Protein AF-A0A1W2BAK9-F1 (afdb_monomer)

Solvent-accessible surface area (backbone atoms only — not comparable to full-atom values): 5312 Å² total; per-residue (Å²): 131,84,79,62,59,42,79,78,49,59,44,59,47,96,86,56,64,96,49,76,57,66,67,45,96,83,74,47,50,96,85,39,93,80,35,55,47,39,53,73,19,32,71,40,25,62,13,35,34,34,29,33,72,83,80,64,52,45,29,39,31,38,77,47,80,54,102,89,48,78,45,84,45,76,42,76,68,54,74,92,35,54,52,88,78,134

Radius of gyration: 13.33 Å; Cα contacts (8 Å, |Δi|>4): 140; chains: 1; bounding box: 30×31×38 Å

Foldseek 3Di:
DDQQKDFPFWLQDVPQDPAADADAPVPDDPPDPLGAQESNHPPNSGWIWIARNPPRWIKTWDWDDDPPDIDIDIDTDDVVRYDPDD

pLDDT: mean 89.72, std 9.56, range [46.59, 97.0]

Structure (mmCIF, N/CA/C/O backbone):
data_AF-A0A1W2BAK9-F1
#
_entry.id   AF-A0A1W2BAK9-F1
#
loop_
_atom_site.group_PDB
_atom_site.id
_atom_site.type_symbol
_atom_site.label_atom_id
_atom_site.label_alt_id
_atom_site.label_comp_id
_atom_site.label_asym_id
_atom_site.label_entity_id
_atom_site.label_seq_id
_atom_site.pdbx_PDB_ins_code
_atom_si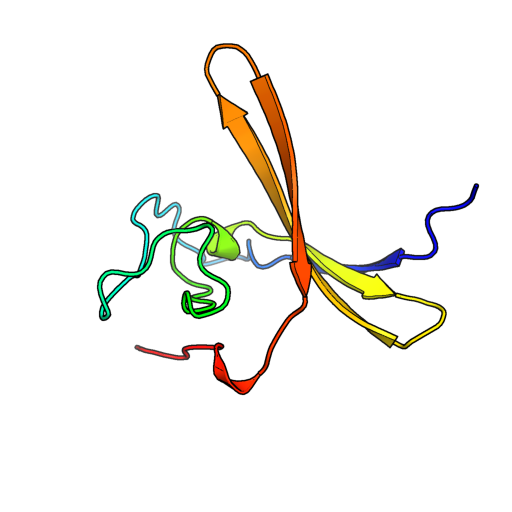te.Cartn_x
_atom_site.Cartn_y
_atom_site.Cartn_z
_atom_site.occupancy
_atom_site.B_iso_or_equiv
_atom_site.auth_seq_id
_atom_site.auth_comp_id
_atom_site.auth_asym_id
_atom_site.auth_atom_id
_atom_site.pdbx_PDB_model_num
ATOM 1 N N . MET A 1 1 ? -2.403 12.897 20.311 1.00 46.59 1 MET A N 1
ATOM 2 C CA . MET A 1 1 ? -3.433 12.141 19.564 1.00 46.59 1 MET A CA 1
ATOM 3 C C . MET A 1 1 ? -2.848 10.779 19.237 1.00 46.59 1 MET A C 1
ATOM 5 O O . MET A 1 1 ? -1.898 10.728 18.468 1.00 46.59 1 MET A O 1
ATOM 9 N N . ALA A 1 2 ? -3.307 9.706 19.882 1.00 51.59 2 ALA A N 1
ATOM 10 C CA . ALA A 1 2 ? -2.808 8.368 19.571 1.00 51.59 2 ALA A CA 1
ATOM 11 C C . ALA A 1 2 ? -3.242 8.002 18.143 1.00 51.59 2 ALA A C 1
ATOM 13 O O . ALA A 1 2 ? -4.429 8.060 17.819 1.00 51.59 2 ALA A O 1
ATOM 14 N N . LYS A 1 3 ? -2.282 7.701 17.263 1.00 62.78 3 LYS A N 1
ATOM 15 C CA . LYS A 1 3 ? -2.575 7.139 15.941 1.00 62.78 3 LYS A CA 1
ATOM 16 C C . LYS A 1 3 ? -3.138 5.731 16.174 1.00 62.78 3 LYS A C 1
ATOM 18 O O . LYS A 1 3 ? -2.378 4.811 16.439 1.00 62.78 3 LYS A O 1
ATOM 23 N N . ASN A 1 4 ? -4.460 5.573 16.109 1.00 84.00 4 ASN A N 1
ATOM 24 C CA . ASN A 1 4 ? -5.157 4.297 16.324 1.00 84.00 4 ASN A CA 1
ATOM 25 C C . ASN A 1 4 ? -5.093 3.397 15.072 1.00 84.00 4 ASN A C 1
ATOM 27 O O . ASN A 1 4 ? -6.128 3.019 14.516 1.00 84.00 4 ASN A O 1
ATOM 31 N N . TYR A 1 5 ? -3.879 3.094 14.608 1.00 90.50 5 TYR A N 1
ATOM 32 C CA . TYR A 1 5 ? -3.622 2.132 13.539 1.00 90.50 5 TYR A CA 1
ATOM 33 C C . TYR A 1 5 ? -2.816 0.962 14.090 1.00 90.50 5 TYR A C 1
ATOM 35 O O . TYR A 1 5 ? -1.844 1.158 14.815 1.00 90.50 5 TYR A O 1
ATOM 43 N N . GLU A 1 6 ? -3.226 -0.242 13.727 1.00 94.56 6 GLU A N 1
ATOM 44 C CA . GLU A 1 6 ? -2.508 -1.480 13.996 1.00 94.56 6 GLU A CA 1
ATOM 45 C C . GLU A 1 6 ? -1.774 -1.908 12.727 1.00 94.56 6 GLU A C 1
ATOM 47 O O . GLU A 1 6 ? -2.361 -1.901 11.644 1.00 94.56 6 GLU A O 1
ATOM 52 N N . ILE A 1 7 ? -0.502 -2.274 12.857 1.00 94.56 7 ILE A N 1
ATOM 53 C CA . ILE A 1 7 ? 0.261 -2.866 11.758 1.00 94.56 7 ILE A CA 1
ATOM 54 C C . ILE A 1 7 ? -0.150 -4.336 11.664 1.00 94.56 7 ILE A C 1
ATOM 56 O O . ILE A 1 7 ? 0.080 -5.099 12.597 1.00 94.56 7 ILE A O 1
ATOM 60 N N . LEU A 1 8 ? -0.767 -4.720 10.547 1.00 95.94 8 LEU A N 1
ATOM 61 C CA . LEU A 1 8 ? -1.140 -6.108 10.268 1.00 95.94 8 LEU A CA 1
ATOM 62 C C . LEU A 1 8 ? 0.018 -6.913 9.672 1.00 95.94 8 LEU A C 1
ATOM 64 O O . LEU A 1 8 ? 0.042 -8.134 9.790 1.00 95.94 8 LEU A O 1
ATOM 68 N N . GLY A 1 9 ? 0.953 -6.239 9.008 1.00 95.38 9 GLY A N 1
ATOM 69 C CA . GLY A 1 9 ? 2.087 -6.870 8.350 1.00 95.38 9 GLY A CA 1
ATOM 70 C C . GLY A 1 9 ? 2.727 -5.946 7.325 1.00 95.38 9 GLY A C 1
ATOM 71 O O . GLY A 1 9 ? 2.424 -4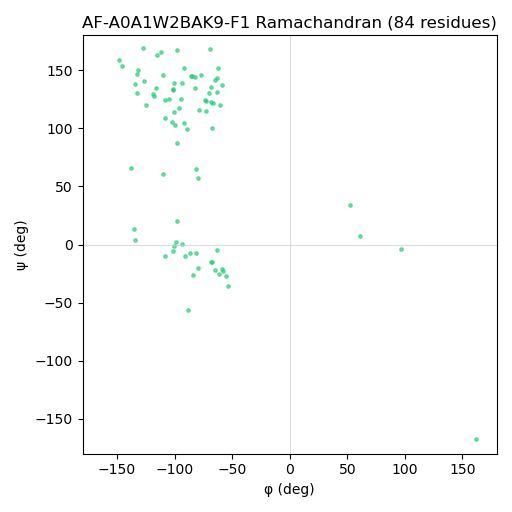.754 7.274 1.00 95.38 9 GLY A O 1
ATOM 72 N N . THR A 1 10 ? 3.589 -6.522 6.496 1.00 94.69 10 THR A N 1
ATOM 73 C CA . THR A 1 10 ? 4.310 -5.817 5.438 1.00 94.69 10 THR A CA 1
ATOM 74 C C . THR A 1 10 ? 4.237 -6.595 4.129 1.00 94.69 10 THR A C 1
ATOM 76 O O . THR A 1 10 ? 4.179 -7.826 4.126 1.00 94.69 10 THR A O 1
ATOM 79 N N . CYS A 1 11 ? 4.207 -5.875 3.012 1.00 92.50 11 CYS A N 1
ATOM 80 C CA . CYS A 1 11 ? 4.284 -6.442 1.669 1.00 92.50 11 CYS A CA 1
ATOM 81 C C . CYS A 1 11 ? 5.728 -6.759 1.252 1.00 92.50 11 CYS A C 1
ATOM 83 O O . CYS A 1 11 ? 5.920 -7.405 0.227 1.00 92.50 11 CYS A O 1
ATOM 85 N N . GLN A 1 12 ? 6.724 -6.356 2.050 1.00 90.88 12 GLN A N 1
ATOM 86 C CA . GLN A 1 12 ? 8.108 -6.789 1.893 1.00 90.88 12 GLN A CA 1
ATOM 87 C C . GLN A 1 12 ? 8.340 -8.073 2.699 1.00 90.88 12 GLN A C 1
ATOM 89 O O . GLN A 1 12 ? 8.523 -8.036 3.914 1.00 90.88 12 GLN A O 1
ATOM 94 N N . PHE A 1 13 ? 8.318 -9.219 2.029 1.00 85.62 13 PHE A N 1
ATOM 95 C CA . PHE A 1 13 ? 8.476 -10.535 2.654 1.00 85.62 13 PHE A CA 1
ATOM 96 C C . PHE A 1 13 ? 9.575 -11.344 1.961 1.00 85.62 13 PHE A C 1
ATOM 98 O O . PHE A 1 13 ? 10.081 -10.956 0.910 1.00 85.62 13 PHE A O 1
ATOM 105 N N . ASP A 1 14 ? 9.978 -12.465 2.558 1.00 85.94 14 ASP A N 1
ATOM 106 C CA . ASP A 1 14 ? 11.009 -13.323 1.969 1.00 85.94 14 ASP A CA 1
ATOM 107 C C . ASP A 1 14 ? 10.559 -13.836 0.588 1.00 85.94 14 ASP A C 1
ATOM 109 O O . ASP A 1 14 ? 9.504 -14.459 0.460 1.00 85.94 14 ASP A O 1
ATOM 113 N N . GLY A 1 15 ? 11.324 -13.505 -0.454 1.00 80.88 15 GLY A N 1
ATOM 114 C CA . GLY A 1 15 ? 10.953 -13.723 -1.857 1.00 80.88 15 GLY A CA 1
ATOM 115 C C . GLY A 1 15 ? 10.339 -12.518 -2.586 1.00 80.88 15 GLY A C 1
ATOM 116 O O . GLY A 1 15 ? 10.109 -12.608 -3.789 1.00 80.88 15 GLY A O 1
ATOM 117 N N . SER A 1 16 ? 10.104 -11.379 -1.923 1.00 81.19 16 SER A N 1
ATOM 118 C CA . SER A 1 16 ? 9.729 -10.138 -2.616 1.00 81.19 16 SER A CA 1
ATOM 119 C C . SER A 1 16 ? 10.938 -9.539 -3.341 1.00 81.19 16 SER A C 1
ATOM 121 O O . SER A 1 16 ? 11.962 -9.251 -2.713 1.00 81.19 16 SER A O 1
ATOM 123 N N . GLU A 1 17 ? 10.822 -9.312 -4.647 1.00 82.06 17 GLU A N 1
ATOM 124 C CA . GLU A 1 17 ? 11.869 -8.658 -5.432 1.00 82.06 17 GLU A CA 1
ATOM 125 C C . GLU A 1 17 ? 11.884 -7.139 -5.204 1.00 82.06 17 GLU A C 1
ATOM 127 O O . GLU A 1 17 ? 10.846 -6.491 -5.037 1.00 82.06 17 GLU A O 1
ATOM 132 N N . ASN A 1 18 ? 13.079 -6.539 -5.241 1.00 82.94 18 ASN A N 1
ATOM 133 C CA . ASN A 1 18 ? 13.250 -5.090 -5.122 1.00 82.94 18 ASN A CA 1
ATOM 134 C C . ASN A 1 18 ? 13.000 -4.395 -6.469 1.00 82.94 18 ASN A C 1
ATOM 136 O O . ASN A 1 18 ? 13.902 -3.829 -7.086 1.00 82.94 18 ASN A O 1
ATOM 140 N N . ILE A 1 19 ? 11.755 -4.489 -6.928 1.00 88.62 19 ILE A N 1
ATOM 141 C CA . ILE A 1 19 ? 11.277 -3.883 -8.169 1.00 88.62 19 ILE A CA 1
ATOM 142 C C . ILE A 1 19 ? 10.941 -2.411 -7.910 1.00 88.62 19 ILE A C 1
ATOM 144 O O . ILE A 1 19 ? 10.301 -2.065 -6.907 1.00 88.62 19 ILE A O 1
ATOM 148 N N . TRP A 1 20 ? 11.385 -1.546 -8.820 1.00 90.38 20 TRP A N 1
ATOM 149 C CA . TRP A 1 20 ? 11.092 -0.108 -8.818 1.00 90.38 20 TRP A CA 1
ATOM 150 C C . TRP A 1 20 ? 10.132 0.304 -9.934 1.00 90.38 20 TRP A C 1
ATOM 152 O O . TRP A 1 20 ? 9.627 1.422 -9.908 1.00 90.38 20 TRP A O 1
ATOM 162 N N . ASP A 1 21 ? 9.850 -0.599 -10.874 1.00 91.88 21 ASP A N 1
ATOM 163 C CA . ASP A 1 21 ? 8.872 -0.368 -11.927 1.00 91.88 21 ASP A CA 1
ATOM 164 C C . ASP A 1 21 ? 7.452 -0.310 -11.358 1.00 91.88 21 ASP A C 1
ATOM 166 O O . ASP A 1 21 ? 7.043 -1.140 -10.536 1.00 91.88 21 ASP A O 1
ATOM 170 N N . GLU A 1 22 ? 6.698 0.677 -11.831 1.00 92.12 22 GLU A N 1
ATOM 171 C CA . GLU A 1 22 ? 5.280 0.858 -11.544 1.00 92.12 22 GLU A CA 1
ATOM 172 C C . GLU A 1 22 ? 4.429 0.025 -12.508 1.00 92.12 22 GLU A C 1
ATOM 174 O O . GLU A 1 22 ? 4.734 -0.098 -13.696 1.00 92.12 22 GLU A O 1
ATOM 179 N N . TYR A 1 23 ? 3.310 -0.510 -12.021 1.00 92.25 23 TYR A N 1
ATOM 180 C CA . TYR A 1 23 ? 2.364 -1.251 -12.854 1.00 92.25 23 TYR A CA 1
ATOM 181 C C . TYR A 1 23 ? 1.147 -0.385 -13.190 1.00 92.25 23 TYR A C 1
ATOM 183 O O . TYR A 1 23 ? 0.274 -0.155 -12.351 1.00 92.25 23 TYR A O 1
ATOM 191 N N . HIS A 1 24 ? 1.077 0.102 -14.430 1.00 91.62 24 HIS A N 1
ATOM 192 C CA . HIS A 1 24 ? 0.013 0.990 -14.916 1.00 91.62 24 HIS A CA 1
ATOM 193 C C . HIS A 1 24 ? -0.469 0.602 -16.333 1.00 91.62 24 HIS A C 1
ATOM 195 O O . HIS A 1 24 ? -0.328 1.387 -17.272 1.00 91.62 24 HIS A O 1
ATOM 201 N N . PRO A 1 25 ? -1.095 -0.579 -16.517 1.00 91.12 25 PRO A N 1
ATOM 202 C CA . PRO A 1 25 ? -1.531 -1.074 -17.833 1.00 91.12 25 PRO A CA 1
ATOM 203 C C . PRO A 1 25 ? -2.567 -0.166 -18.513 1.00 91.12 25 PRO A C 1
ATOM 205 O O . PRO A 1 25 ? -2.671 -0.124 -19.734 1.00 91.12 25 PRO A O 1
ATOM 208 N N . GLN A 1 26 ? -3.322 0.595 -17.721 1.00 88.94 26 GLN A N 1
ATOM 209 C CA . GLN A 1 26 ? -4.336 1.542 -18.191 1.00 88.94 26 GLN A CA 1
ATOM 210 C C . GLN A 1 26 ? -3.798 2.980 -18.246 1.00 88.94 26 GLN A C 1
ATOM 212 O O . GLN A 1 26 ? -4.579 3.927 -18.198 1.00 88.94 26 GLN A O 1
ATOM 217 N N . GLN A 1 27 ? -2.469 3.147 -18.292 1.00 88.50 27 GLN A N 1
ATOM 218 C CA . GLN A 1 27 ? -1.782 4.446 -18.301 1.00 88.50 27 GLN A CA 1
ATOM 219 C C . GLN A 1 27 ? -2.222 5.367 -17.150 1.00 88.50 27 GLN A C 1
ATOM 221 O O . GLN A 1 27 ? -2.303 6.588 -17.278 1.00 88.50 27 GLN A O 1
ATOM 226 N N . THR A 1 28 ? -2.539 4.769 -16.002 1.00 91.56 28 THR A N 1
ATOM 227 C CA . THR A 1 28 ? -2.738 5.509 -14.759 1.00 91.56 28 THR A CA 1
ATOM 228 C C . THR A 1 28 ? -1.406 6.067 -14.259 1.00 91.56 28 THR A C 1
ATOM 230 O O . THR A 1 28 ? -0.341 5.676 -14.720 1.00 91.56 28 THR A O 1
ATOM 233 N N . THR A 1 29 ? -1.466 6.961 -13.279 1.00 88.44 29 THR A N 1
ATOM 234 C CA . THR A 1 29 ? -0.297 7.398 -12.506 1.00 88.44 29 THR A CA 1
ATOM 235 C C . THR A 1 29 ? -0.412 6.892 -11.072 1.00 88.44 29 THR A C 1
ATOM 237 O O . THR A 1 29 ? -1.516 6.548 -10.637 1.00 88.44 29 THR A O 1
ATOM 240 N N . ILE A 1 30 ? 0.677 6.930 -10.303 1.00 79.56 30 ILE A N 1
ATOM 241 C CA . ILE A 1 30 ? 0.688 6.527 -8.883 1.00 79.56 30 ILE A CA 1
ATOM 242 C C . ILE A 1 30 ? -0.340 7.265 -8.014 1.00 79.56 30 ILE A C 1
ATOM 244 O O . ILE A 1 30 ? -0.823 6.715 -7.027 1.00 79.56 30 ILE A O 1
ATOM 248 N N . TRP A 1 31 ? -0.722 8.486 -8.406 1.00 83.06 31 TRP A N 1
ATOM 249 C CA . TRP A 1 31 ? -1.712 9.320 -7.711 1.00 83.06 31 TRP A CA 1
ATOM 250 C C . TRP A 1 31 ? -3.152 9.046 -8.143 1.00 83.06 31 TRP A C 1
ATOM 252 O O . TRP A 1 31 ? -4.091 9.611 -7.582 1.00 83.06 31 TRP A O 1
ATOM 262 N N . SER A 1 32 ? -3.356 8.218 -9.166 1.00 91.25 32 SER A N 1
ATOM 263 C CA . SER A 1 32 ? -4.691 7.935 -9.666 1.00 91.25 32 SER A CA 1
ATOM 264 C C . SER A 1 32 ? -5.471 7.090 -8.665 1.00 91.25 32 SER A C 1
ATOM 266 O O . SER A 1 32 ? -5.052 6.004 -8.266 1.00 91.25 32 SER A O 1
ATOM 268 N N . ASN A 1 33 ? -6.691 7.526 -8.350 1.00 90.81 33 ASN A N 1
ATOM 269 C CA . ASN A 1 33 ? -7.631 6.742 -7.545 1.00 90.81 33 ASN A CA 1
ATOM 270 C C . ASN A 1 33 ? -7.946 5.374 -8.168 1.00 90.81 33 ASN A C 1
ATOM 272 O O . ASN A 1 33 ? -8.340 4.460 -7.449 1.00 90.81 33 ASN A O 1
ATOM 276 N N . LYS A 1 34 ? -7.764 5.240 -9.489 1.00 92.44 34 LYS A N 1
ATOM 277 C CA . LYS A 1 34 ? -7.982 4.007 -10.253 1.00 92.44 34 LYS A CA 1
ATOM 278 C C . LYS A 1 34 ? -6.695 3.231 -10.539 1.00 92.44 34 LYS A C 1
ATOM 280 O O . LYS A 1 34 ? -6.759 2.220 -11.224 1.00 92.44 34 LYS A O 1
ATOM 285 N N . ALA A 1 35 ? -5.539 3.692 -10.054 1.00 93.38 35 ALA A N 1
ATOM 286 C CA . ALA A 1 35 ? -4.296 2.949 -10.222 1.00 93.38 35 ALA A CA 1
ATOM 287 C C . ALA A 1 35 ? -4.424 1.559 -9.583 1.00 93.38 35 ALA A C 1
ATOM 289 O O . ALA A 1 35 ? -4.945 1.465 -8.466 1.00 93.38 35 ALA A O 1
ATOM 290 N N . PRO A 1 36 ? -3.943 0.488 -10.220 1.00 94.81 36 PRO A N 1
ATOM 291 C CA . PRO A 1 36 ? -3.963 -0.832 -9.605 1.00 94.81 36 PRO A CA 1
ATOM 292 C C . PRO A 1 36 ? -3.106 -0.861 -8.329 1.00 94.81 36 PRO A C 1
ATOM 294 O O . PRO A 1 36 ? -2.159 -0.089 -8.159 1.00 94.81 36 PRO A O 1
ATOM 297 N N . ILE A 1 37 ? -3.471 -1.744 -7.406 1.00 94.75 37 ILE A N 1
ATOM 298 C CA . ILE A 1 37 ? -2.708 -2.102 -6.213 1.00 94.75 37 ILE A CA 1
ATOM 299 C C . ILE A 1 37 ? -1.970 -3.398 -6.555 1.00 94.75 37 ILE A C 1
ATOM 301 O O . ILE A 1 37 ? -2.486 -4.497 -6.352 1.00 94.75 37 ILE A O 1
ATOM 305 N N . ALA A 1 38 ? -0.785 -3.252 -7.143 1.00 93.12 38 ALA A N 1
ATOM 306 C CA . ALA A 1 38 ? 0.044 -4.363 -7.599 1.00 93.12 38 ALA A CA 1
ATOM 307 C C . ALA A 1 38 ? 1.147 -4.662 -6.575 1.00 93.12 38 ALA A C 1
ATOM 309 O O . ALA A 1 38 ? 2.141 -3.943 -6.500 1.00 93.12 38 ALA A O 1
ATOM 310 N N . LEU A 1 39 ? 0.975 -5.719 -5.774 1.00 90.94 39 LEU A N 1
ATOM 311 C CA . LEU A 1 39 ? 1.847 -6.015 -4.624 1.00 90.94 39 LEU A CA 1
ATOM 312 C C . LEU A 1 39 ? 3.279 -6.433 -5.001 1.00 90.94 39 LEU A C 1
ATOM 314 O O . LEU A 1 39 ? 4.147 -6.422 -4.140 1.00 90.94 39 LEU A O 1
ATOM 318 N N . LYS A 1 40 ? 3.540 -6.783 -6.265 1.00 90.62 40 LYS A N 1
ATOM 319 C CA . LYS A 1 40 ? 4.889 -7.097 -6.773 1.00 90.62 40 LYS A CA 1
ATOM 320 C C . LYS A 1 40 ? 5.632 -5.876 -7.333 1.00 90.62 40 LYS A C 1
ATOM 322 O O . LYS A 1 40 ? 6.825 -5.956 -7.590 1.00 90.62 40 LYS A O 1
ATOM 327 N N . HIS A 1 41 ? 4.955 -4.740 -7.490 1.00 92.12 41 HIS A N 1
ATOM 328 C CA . HIS A 1 41 ? 5.494 -3.550 -8.152 1.00 92.12 41 HIS A CA 1
ATOM 329 C C . HIS A 1 41 ? 5.624 -2.368 -7.193 1.00 92.12 41 HIS A C 1
ATOM 331 O O . HIS A 1 41 ? 5.014 -2.336 -6.117 1.00 92.12 41 HIS A O 1
ATOM 337 N N . TYR A 1 42 ? 6.407 -1.369 -7.595 1.00 91.75 42 TYR A N 1
ATOM 338 C CA . TYR A 1 42 ? 6.483 -0.119 -6.853 1.00 91.75 42 TYR A CA 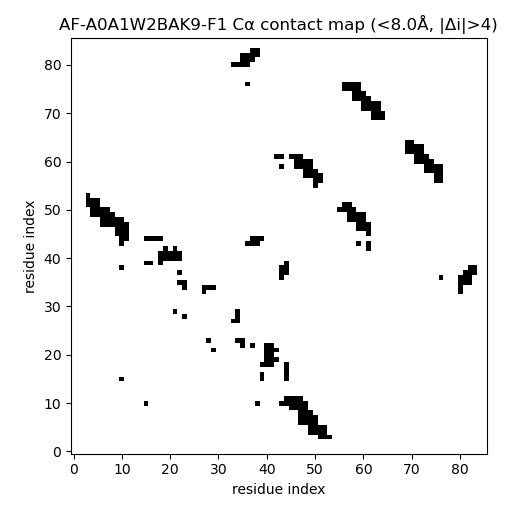1
ATOM 339 C C . TYR A 1 42 ? 5.125 0.611 -6.896 1.00 91.75 42 TYR A C 1
ATOM 341 O O . TYR A 1 42 ? 4.455 0.596 -7.933 1.00 91.75 42 TYR A O 1
ATOM 349 N N . PRO A 1 43 ? 4.680 1.251 -5.797 1.00 92.88 43 PRO A N 1
ATOM 350 C CA . PRO A 1 43 ? 5.305 1.318 -4.471 1.00 92.88 43 PRO A CA 1
ATOM 351 C C . PRO A 1 43 ? 4.819 0.242 -3.484 1.00 92.88 43 PRO A C 1
ATOM 353 O O . PRO A 1 43 ? 5.229 0.243 -2.324 1.00 92.88 43 PRO A O 1
ATOM 356 N N . TYR A 1 44 ? 3.903 -0.643 -3.884 1.00 93.12 44 TYR A N 1
ATOM 357 C CA . TYR A 1 44 ? 3.196 -1.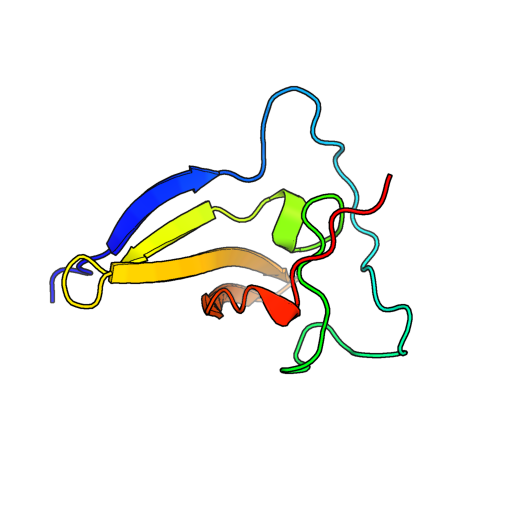512 -2.936 1.00 93.12 44 TYR A CA 1
ATOM 358 C C . TYR A 1 44 ? 4.000 -2.734 -2.493 1.00 93.12 44 TYR A C 1
ATOM 360 O O . TYR A 1 44 ? 3.739 -3.246 -1.411 1.00 93.12 44 TYR A O 1
ATOM 368 N N . ASN A 1 45 ? 5.027 -3.140 -3.241 1.00 92.56 45 ASN A N 1
ATOM 369 C CA . ASN A 1 45 ? 5.948 -4.225 -2.870 1.00 92.56 45 ASN A CA 1
ATOM 370 C C . ASN A 1 45 ? 6.786 -3.986 -1.606 1.00 92.56 45 ASN A C 1
ATOM 372 O O . ASN A 1 45 ? 7.529 -4.855 -1.164 1.00 92.56 45 ASN A O 1
ATOM 376 N N . ARG A 1 46 ? 6.672 -2.797 -1.024 1.00 92.75 46 ARG A N 1
ATOM 377 C CA . ARG A 1 46 ? 7.370 -2.364 0.191 1.00 92.75 46 ARG A CA 1
ATOM 378 C C . ARG A 1 46 ? 6.453 -1.633 1.165 1.00 92.75 46 ARG A C 1
ATOM 380 O O . ARG A 1 46 ? 6.926 -0.926 2.050 1.00 92.75 46 ARG A O 1
ATOM 387 N N . ALA A 1 47 ? 5.146 -1.720 0.940 1.00 94.62 47 ALA A N 1
ATOM 388 C CA . ALA A 1 47 ? 4.174 -1.053 1.780 1.00 94.62 47 ALA A CA 1
ATOM 389 C C . ALA A 1 47 ? 3.883 -1.874 3.038 1.00 94.62 47 ALA A C 1
ATOM 391 O O . ALA A 1 47 ? 3.792 -3.099 2.987 1.00 94.62 47 ALA A O 1
ATOM 392 N N . ASP A 1 48 ? 3.654 -1.190 4.152 1.00 96.12 48 ASP A N 1
ATOM 393 C CA . ASP A 1 48 ? 3.072 -1.802 5.338 1.00 96.12 48 ASP A CA 1
ATOM 394 C C . ASP A 1 48 ? 1.547 -1.792 5.242 1.00 96.12 48 ASP A C 1
ATOM 396 O O . ASP A 1 48 ? 0.930 -0.854 4.724 1.00 96.12 48 ASP A O 1
ATOM 400 N N . VAL A 1 49 ? 0.933 -2.843 5.777 1.00 96.69 49 VAL A N 1
ATOM 401 C CA . VAL A 1 49 ? -0.517 -3.000 5.850 1.00 96.69 49 VAL A CA 1
ATOM 402 C C . VAL A 1 49 ? -0.981 -2.529 7.220 1.00 96.69 49 VAL A C 1
ATOM 404 O O . VAL A 1 49 ? -0.624 -3.103 8.249 1.00 96.69 49 VAL A O 1
ATOM 407 N N . LEU A 1 50 ? -1.810 -1.492 7.239 1.00 96.94 50 LEU A N 1
ATOM 408 C CA . LEU A 1 50 ? -2.376 -0.920 8.454 1.00 96.94 50 LEU A CA 1
ATOM 409 C C . LEU A 1 50 ? -3.870 -1.202 8.541 1.00 96.94 50 LEU A C 1
ATOM 411 O O . LEU A 1 50 ? -4.583 -1.131 7.543 1.00 96.94 50 LEU A O 1
ATOM 415 N N . ARG A 1 51 ? -4.375 -1.394 9.755 1.00 96.81 51 ARG A N 1
ATOM 416 C CA . ARG A 1 51 ? -5.806 -1.431 10.055 1.00 96.81 51 ARG A CA 1
ATOM 417 C C . ARG A 1 51 ? -6.171 -0.317 11.015 1.00 96.81 51 ARG A C 1
ATOM 419 O O . ARG A 1 51 ? -5.554 -0.166 12.065 1.00 96.81 51 ARG A O 1
ATOM 426 N N . CYS A 1 52 ? -7.201 0.459 10.690 1.00 94.62 52 CYS A N 1
ATOM 427 C CA . CYS A 1 52 ? -7.753 1.408 11.651 1.00 94.62 52 CYS A CA 1
ATOM 428 C C . CYS A 1 52 ? -8.445 0.647 12.788 1.00 94.62 52 CYS A C 1
ATOM 430 O O . CYS A 1 52 ? -9.399 -0.089 12.542 1.00 94.62 52 CYS A O 1
ATOM 432 N N . ALA A 1 53 ? -8.034 0.874 14.035 1.00 92.69 53 ALA A N 1
ATOM 433 C CA . ALA A 1 53 ? -8.625 0.190 15.186 1.00 92.69 53 ALA A CA 1
ATOM 434 C C . ALA A 1 53 ? -10.108 0.554 15.407 1.00 92.69 53 ALA A C 1
ATOM 436 O O . ALA A 1 53 ? -10.847 -0.211 16.019 1.00 92.69 53 ALA A O 1
ATOM 437 N N . HIS A 1 54 ? -10.566 1.702 14.891 1.00 93.31 54 HIS A N 1
ATOM 438 C CA . HIS A 1 54 ? -11.948 2.155 15.059 1.00 93.31 54 HIS A CA 1
ATOM 439 C C . HIS A 1 54 ? -12.890 1.633 13.967 1.00 93.31 54 HIS A C 1
ATOM 441 O O . HIS A 1 54 ? -13.895 1.002 14.276 1.00 93.31 54 HIS A O 1
ATOM 447 N N . CYS A 1 55 ? -12.578 1.891 12.694 1.00 94.50 55 CYS A N 1
ATOM 448 C CA . CYS A 1 55 ? -13.463 1.549 11.575 1.00 94.50 55 CYS A CA 1
ATOM 449 C C . CYS A 1 55 ? -13.057 0.273 10.828 1.00 94.50 55 CYS A C 1
ATOM 451 O O . CYS A 1 55 ? -13.722 -0.091 9.863 1.00 94.50 55 CYS A O 1
ATOM 453 N N . GLN A 1 56 ? -11.962 -0.378 11.236 1.00 94.75 56 GLN A N 1
ATOM 454 C CA . GLN A 1 56 ? -11.447 -1.633 10.671 1.00 94.75 56 GLN A CA 1
ATOM 455 C C . GLN A 1 56 ? -11.047 -1.570 9.185 1.00 94.75 56 GLN A C 1
ATOM 457 O O . GLN A 1 56 ? -10.674 -2.587 8.607 1.00 94.75 56 GLN A O 1
ATOM 462 N N . LYS A 1 57 ? -11.054 -0.383 8.563 1.00 96.06 57 LYS A N 1
ATOM 463 C CA . LYS A 1 57 ? -10.551 -0.193 7.196 1.00 96.06 57 LYS A CA 1
ATOM 464 C C . LYS A 1 57 ? -9.056 -0.492 7.121 1.00 96.06 57 LYS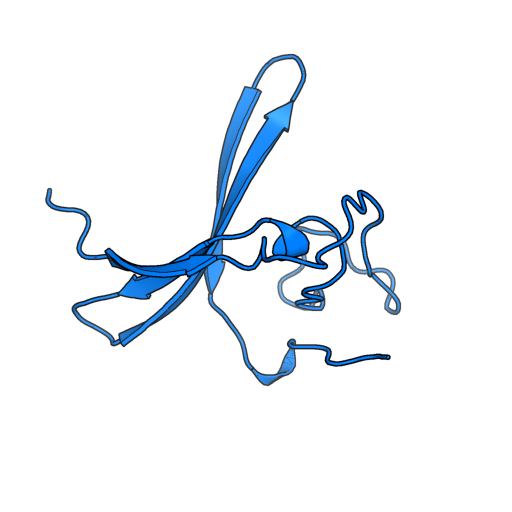 A C 1
ATOM 466 O O . LYS A 1 57 ? -8.307 -0.151 8.042 1.00 96.06 57 LYS A O 1
ATOM 471 N N . VAL A 1 58 ? -8.656 -1.089 6.002 1.00 97.00 58 VAL A N 1
ATOM 472 C CA . VAL A 1 58 ? -7.274 -1.474 5.711 1.00 97.00 58 VAL A CA 1
ATOM 473 C C . VAL A 1 58 ? -6.633 -0.455 4.777 1.00 97.00 58 VAL A C 1
ATOM 475 O O . VAL A 1 58 ? -7.260 0.020 3.829 1.00 97.00 58 VAL A O 1
ATOM 478 N N . TYR A 1 59 ? -5.380 -0.120 5.047 1.00 96.62 59 TYR A N 1
ATOM 479 C CA . TYR A 1 59 ? -4.597 0.850 4.301 1.00 96.62 59 TYR A CA 1
ATOM 480 C C . TYR A 1 59 ? -3.228 0.268 3.965 1.00 96.62 59 TYR A C 1
ATOM 482 O O . TYR A 1 59 ? -2.688 -0.525 4.731 1.00 96.62 59 TYR A O 1
ATOM 490 N N . LEU A 1 60 ? -2.660 0.709 2.849 1.00 95.81 60 LEU A N 1
ATOM 491 C CA . LEU A 1 60 ? -1.255 0.515 2.517 1.00 95.81 60 LEU A CA 1
ATOM 492 C C . LEU A 1 60 ? -0.514 1.813 2.799 1.00 95.81 60 LEU A C 1
ATOM 494 O O . LEU A 1 60 ? -0.987 2.882 2.411 1.00 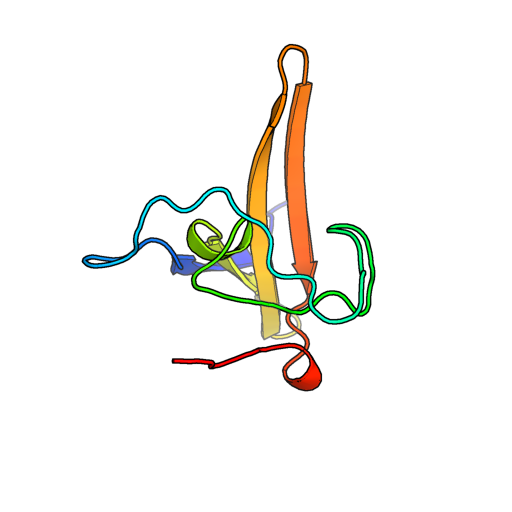95.81 60 LEU A O 1
ATOM 498 N N . THR A 1 61 ? 0.632 1.729 3.463 1.00 95.56 61 THR A N 1
ATOM 499 C CA . THR A 1 61 ? 1.487 2.883 3.737 1.00 95.56 61 THR A CA 1
ATOM 500 C C . THR A 1 61 ? 2.903 2.617 3.257 1.00 95.56 61 THR A C 1
ATOM 502 O O . THR A 1 61 ? 3.415 1.518 3.414 1.00 95.56 61 THR A O 1
ATOM 505 N N . TYR A 1 62 ? 3.555 3.622 2.689 1.00 93.44 62 TYR A N 1
ATOM 506 C CA . TYR A 1 62 ? 4.966 3.550 2.318 1.00 93.44 62 TYR A CA 1
ATOM 507 C C . TYR A 1 62 ? 5.596 4.932 2.458 1.00 93.44 62 TYR A C 1
ATOM 509 O O . TYR A 1 62 ? 4.896 5.947 2.481 1.00 93.44 62 TYR A O 1
ATOM 517 N N . THR A 1 63 ? 6.919 4.976 2.580 1.00 92.69 63 THR A N 1
ATOM 518 C CA . THR A 1 63 ? 7.656 6.241 2.599 1.00 92.69 63 THR A CA 1
ATOM 519 C C . THR A 1 63 ? 8.362 6.430 1.267 1.00 92.69 63 THR A C 1
ATOM 521 O O . THR A 1 63 ? 9.115 5.565 0.821 1.00 92.69 63 THR A O 1
ATOM 524 N N . GLU A 1 64 ? 8.096 7.559 0.629 1.00 90.38 64 GLU A N 1
ATOM 525 C CA . GLU A 1 64 ? 8.745 7.994 -0.597 1.00 90.38 64 GLU A CA 1
ATOM 526 C C . GLU A 1 64 ? 9.914 8.915 -0.238 1.00 90.38 64 GLU A C 1
ATOM 528 O O . GLU A 1 64 ? 9.744 9.903 0.479 1.00 90.38 64 GLU A O 1
ATOM 533 N N . PHE A 1 65 ? 11.108 8.579 -0.722 1.00 89.06 65 PHE A N 1
ATOM 534 C CA . PHE A 1 65 ? 12.321 9.360 -0.500 1.00 89.06 65 PHE A CA 1
ATOM 535 C C . PHE A 1 65 ? 12.719 10.043 -1.807 1.00 89.06 65 PHE A C 1
ATOM 537 O O . PHE A 1 65 ? 13.164 9.387 -2.746 1.00 89.06 65 PHE A O 1
ATOM 544 N N . GLY A 1 66 ? 12.559 11.362 -1.862 1.00 87.69 66 GLY A N 1
ATOM 545 C CA . GLY A 1 66 ? 13.084 12.210 -2.926 1.00 87.69 66 GLY A CA 1
ATOM 546 C C . GLY A 1 66 ? 14.404 12.864 -2.516 1.00 87.69 66 GLY A C 1
ATOM 547 O O . GLY A 1 66 ? 14.757 12.906 -1.340 1.00 87.69 66 GLY A O 1
ATOM 548 N N . GLY A 1 67 ? 15.123 13.455 -3.475 1.00 92.38 67 GLY A N 1
ATOM 549 C CA . GLY A 1 67 ? 16.407 14.123 -3.199 1.00 92.38 67 GLY A CA 1
ATOM 550 C C . GLY A 1 67 ? 16.332 15.279 -2.187 1.00 92.38 67 GLY A C 1
ATOM 551 O O . GLY A 1 67 ? 17.342 15.619 -1.578 1.00 92.38 67 GLY A O 1
ATOM 552 N N . TYR A 1 68 ? 15.142 15.857 -1.979 1.00 94.44 68 TYR A N 1
ATOM 553 C CA . TYR A 1 68 ? 14.907 16.979 -1.059 1.00 94.44 68 TYR A CA 1
ATOM 554 C C . TYR A 1 68 ? 13.675 16.805 -0.159 1.00 94.44 68 TYR A C 1
ATOM 556 O O . TYR A 1 68 ? 13.326 17.728 0.575 1.00 94.44 68 TYR A O 1
ATOM 564 N N . TYR A 1 69 ? 12.983 15.665 -0.221 1.00 92.25 69 TYR A N 1
ATOM 565 C CA . TYR A 1 69 ? 11.754 15.451 0.542 1.00 92.25 69 TYR A CA 1
ATOM 566 C C . TYR A 1 69 ? 11.612 14.000 0.991 1.00 92.25 69 TYR A C 1
ATOM 568 O O . TYR A 1 69 ? 12.117 13.077 0.357 1.00 92.25 69 TYR A O 1
ATOM 576 N N . VAL A 1 70 ? 10.886 13.818 2.089 1.00 93.88 70 VAL A N 1
ATOM 577 C CA . VAL A 1 70 ? 10.427 12.518 2.576 1.00 93.88 70 VAL A CA 1
ATOM 578 C C . VAL A 1 70 ? 8.921 12.625 2.720 1.00 93.88 70 VAL A C 1
ATOM 580 O O . VA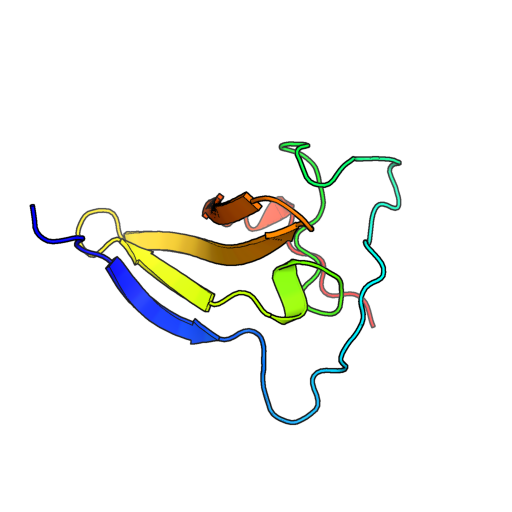L A 1 70 ? 8.444 13.485 3.461 1.00 93.88 70 VAL A O 1
ATOM 583 N N . ASP A 1 71 ? 8.181 11.787 2.003 1.00 92.75 71 ASP A N 1
ATOM 584 C CA . ASP A 1 71 ? 6.723 11.813 2.023 1.00 92.75 71 ASP A CA 1
ATOM 585 C C . ASP A 1 71 ? 6.157 10.492 2.552 1.00 92.75 71 ASP A C 1
ATOM 587 O O . ASP A 1 71 ? 6.510 9.407 2.089 1.00 92.75 71 ASP A O 1
ATOM 591 N N . GLN A 1 72 ? 5.282 10.588 3.552 1.00 92.38 72 GLN A N 1
ATOM 592 C CA . GLN A 1 72 ? 4.587 9.442 4.126 1.00 92.38 72 GLN A CA 1
ATOM 593 C C . GLN A 1 72 ? 3.261 9.262 3.398 1.00 92.38 72 GLN A C 1
ATOM 595 O O . GLN A 1 72 ? 2.294 9.991 3.628 1.00 92.38 72 GLN A O 1
ATOM 600 N N . ARG A 1 73 ? 3.210 8.264 2.521 1.00 92.88 73 ARG A N 1
ATOM 601 C CA . ARG A 1 73 ? 2.045 7.979 1.688 1.00 92.88 73 ARG A CA 1
ATOM 602 C C . ARG A 1 73 ? 1.161 6.945 2.357 1.00 92.88 73 ARG A C 1
ATOM 604 O O . ARG A 1 73 ? 1.654 5.954 2.887 1.00 92.88 73 ARG A O 1
ATOM 611 N N . ILE A 1 74 ? -0.150 7.156 2.281 1.00 93.81 74 ILE A N 1
ATOM 612 C CA . ILE A 1 74 ? -1.161 6.194 2.716 1.00 93.81 74 ILE A CA 1
ATOM 613 C C . ILE A 1 74 ? -2.259 6.086 1.660 1.00 93.81 74 ILE A C 1
ATOM 615 O O . ILE A 1 74 ? -2.719 7.092 1.119 1.00 93.81 74 ILE A O 1
ATOM 619 N N . ARG A 1 75 ? -2.705 4.863 1.383 1.00 94.81 75 ARG A N 1
ATOM 620 C CA . ARG A 1 75 ? -3.781 4.570 0.437 1.00 94.81 75 ARG A CA 1
ATOM 621 C C . ARG A 1 75 ? -4.780 3.608 1.063 1.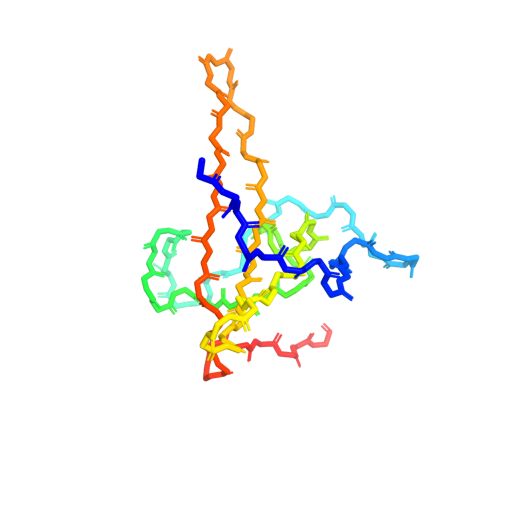00 94.81 75 ARG A C 1
ATOM 623 O O . ARG A 1 75 ? -4.392 2.576 1.597 1.00 94.81 75 ARG A O 1
ATOM 630 N N . LEU A 1 76 ? -6.070 3.935 0.988 1.00 95.88 76 LEU A N 1
ATOM 631 C CA . LEU A 1 76 ? -7.136 2.998 1.352 1.00 95.88 76 LEU A CA 1
ATOM 632 C C . LEU A 1 76 ? -7.099 1.796 0.400 1.00 95.88 76 LEU A C 1
ATOM 634 O O . LEU A 1 76 ? -7.077 1.981 -0.817 1.00 95.88 76 LEU A O 1
ATOM 638 N N . VAL A 1 77 ? -7.131 0.583 0.947 1.00 96.06 77 VAL A N 1
ATOM 639 C CA . VAL A 1 77 ? -7.223 -0.631 0.134 1.00 96.06 77 VAL A CA 1
ATOM 640 C C . VAL A 1 77 ? -8.629 -0.732 -0.442 1.00 96.06 77 VAL A C 1
ATOM 642 O O . VAL A 1 77 ? -9.603 -0.893 0.292 1.00 96.06 77 VAL A O 1
ATOM 645 N N . ASN A 1 78 ? -8.722 -0.632 -1.766 1.00 95.69 78 ASN A N 1
ATOM 646 C CA . ASN A 1 78 ? -9.919 -0.990 -2.511 1.00 95.69 78 ASN A CA 1
ATOM 647 C C . ASN A 1 78 ? -9.704 -2.385 -3.127 1.00 95.69 78 ASN A C 1
ATOM 649 O O . ASN A 1 78 ? -8.840 -2.496 -4.001 1.00 95.69 78 ASN A O 1
ATOM 653 N N . PRO A 1 79 ? -10.457 -3.420 -2.706 1.00 94.62 79 PRO A N 1
ATOM 654 C CA . PRO A 1 79 ? -10.326 -4.775 -3.238 1.00 94.62 79 PRO A CA 1
ATOM 655 C C . PRO A 1 79 ? -10.439 -4.857 -4.763 1.00 94.62 79 PRO A C 1
ATOM 657 O O . PRO A 1 79 ? -9.689 -5.607 -5.375 1.00 94.62 79 PRO A O 1
ATOM 660 N N . ASP A 1 80 ? -11.284 -4.025 -5.379 1.00 95.19 80 ASP A N 1
ATOM 661 C CA . ASP A 1 80 ? -11.501 -4.022 -6.835 1.00 95.19 80 ASP A CA 1
ATOM 662 C C . ASP A 1 80 ? -10.272 -3.558 -7.634 1.00 95.19 80 ASP A C 1
ATOM 664 O O . ASP A 1 80 ? -10.217 -3.717 -8.851 1.00 95.19 80 ASP A O 1
ATOM 668 N N . LEU A 1 81 ? -9.296 -2.937 -6.966 1.00 95.06 81 LEU A N 1
ATOM 669 C CA . LEU A 1 81 ? -8.054 -2.472 -7.581 1.00 95.06 81 LEU A CA 1
ATOM 670 C C . LEU A 1 81 ? -6.877 -3.408 -7.301 1.00 95.06 81 LEU A C 1
ATOM 672 O O . LEU A 1 81 ? -5.794 -3.161 -7.827 1.00 95.06 81 LEU A O 1
ATOM 676 N N . ILE A 1 82 ? -7.047 -4.441 -6.470 1.00 94.38 82 ILE A N 1
ATOM 677 C CA . ILE A 1 82 ? -5.981 -5.405 -6.189 1.00 94.38 82 ILE A CA 1
ATOM 678 C C . ILE A 1 82 ? -5.794 -6.286 -7.418 1.00 94.38 82 ILE A C 1
ATOM 680 O O . ILE A 1 82 ? -6.729 -6.945 -7.866 1.00 94.38 82 ILE A O 1
ATOM 684 N N . VAL A 1 83 ? -4.568 -6.316 -7.934 1.00 91.69 83 VAL A N 1
ATOM 685 C CA . VAL A 1 83 ? -4.194 -7.200 -9.038 1.00 91.69 83 VAL A CA 1
ATOM 686 C C . VAL A 1 83 ? -3.298 -8.311 -8.508 1.00 91.69 83 VAL A C 1
ATOM 688 O O . VAL A 1 83 ? -2.280 -8.064 -7.858 1.00 91.69 83 VAL A O 1
ATOM 691 N N . LEU A 1 84 ? -3.722 -9.546 -8.760 1.00 75.88 84 LEU A N 1
ATOM 692 C CA . LEU A 1 84 ? -3.005 -10.775 -8.435 1.00 75.88 84 LEU A CA 1
ATOM 693 C C . LEU A 1 84 ? -2.534 -11.401 -9.753 1.00 75.88 84 LEU A C 1
ATOM 695 O O . LEU A 1 84 ? -2.998 -12.473 -10.118 1.00 75.88 84 LEU A O 1
ATOM 699 N N . GLU A 1 85 ? -1.709 -10.697 -10.524 1.00 66.88 85 GLU A N 1
ATOM 700 C CA . GLU A 1 85 ? -1.150 -11.267 -11.757 1.00 66.88 85 GLU A CA 1
ATOM 701 C C . GLU A 1 85 ? 0.215 -11.944 -11.500 1.00 66.88 85 GLU A C 1
ATOM 703 O O . GLU A 1 85 ? 0.919 -11.649 -10.519 1.00 66.88 85 GLU A O 1
ATOM 708 N N . GLU A 1 86 ? 0.494 -12.948 -12.340 1.00 52.03 86 GLU A N 1
ATOM 709 C CA . GLU A 1 86 ? 1.473 -14.044 -12.193 1.00 52.03 86 GLU A CA 1
ATOM 710 C C . GLU A 1 86 ? 2.943 -13.612 -12.220 1.00 52.03 86 GLU A C 1
ATOM 712 O O . GLU A 1 86 ? 3.311 -12.711 -12.998 1.00 52.03 86 GLU A O 1
#

Sequence (86 aa):
MAKNYEILGTCQFDGSENIW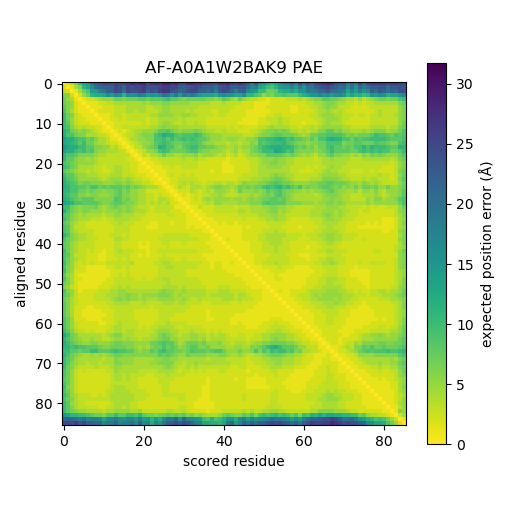DEYHPQQTTIWSNKAPIALKHYPYNRADVLRCAHCQKVYLTYTEFGGYYVDQRIRLVNPDLIVLEE

Organism: NCBI:txid1938817

Nearest PDB structures (foldseek):
  1r0u-assembly1_A  TM=6.572E-01  e=9.306E+00  Bacillus subtilis

Secondary structure (DSSP, 8-state):
----EEEEEES--TT------B--TT---TT-TT--EETTSBTGGGPEEEEETTT--EEEEEEEE-SS-EEEEEEE--GGGEE---

Mean predicted aligned error: 4.59 Å